Protein AF-A0A250FRT4-F1 (afdb_monomer_lite)

Radius of gyration: 20.53 Å; chains: 1; bounding box: 53×27×44 Å

Structure (mmCIF, N/CA/C/O backbone):
data_AF-A0A250FRT4-F1
#
_entry.id   AF-A0A250FRT4-F1
#
loop_
_atom_site.group_PDB
_atom_site.id
_atom_site.type_symbol
_atom_site.label_atom_id
_atom_site.label_alt_id
_atom_site.label_comp_id
_atom_site.label_asym_id
_atom_site.label_entity_id
_atom_site.label_seq_id
_atom_site.pdbx_PDB_ins_code
_atom_site.Cartn_x
_atom_site.Cartn_y
_atom_site.Cartn_z
_atom_site.occupancy
_atom_site.B_iso_or_equiv
_atom_site.auth_seq_id
_atom_site.auth_comp_id
_atom_site.auth_asym_id
_atom_site.auth_atom_id
_atom_site.pdbx_PDB_model_num
ATOM 1 N N . MET A 1 1 ? -24.137 -3.137 3.868 1.00 82.31 1 MET A N 1
ATOM 2 C CA . MET A 1 1 ? -23.029 -3.830 3.170 1.00 82.31 1 MET A CA 1
ATOM 3 C C . MET A 1 1 ? -22.281 -4.765 4.104 1.00 82.31 1 MET A C 1
ATOM 5 O O . MET A 1 1 ? -22.212 -5.935 3.784 1.00 82.31 1 MET A O 1
ATOM 9 N N . GLU A 1 2 ? -21.748 -4.298 5.236 1.00 85.19 2 GLU A N 1
ATOM 10 C CA . GLU A 1 2 ? -21.079 -5.195 6.199 1.00 85.19 2 GLU A CA 1
ATOM 11 C C . GLU A 1 2 ? -22.023 -6.271 6.741 1.00 85.19 2 GLU A C 1
ATOM 13 O O . GLU A 1 2 ? -21.694 -7.446 6.657 1.00 85.19 2 GLU A O 1
ATOM 18 N N . ASP A 1 3 ? -23.223 -5.867 7.166 1.00 88.50 3 ASP A N 1
ATOM 19 C CA . ASP A 1 3 ? -24.262 -6.781 7.657 1.00 88.50 3 ASP A CA 1
ATOM 20 C C . ASP A 1 3 ? -24.632 -7.829 6.577 1.00 88.50 3 ASP A C 1
ATOM 22 O O . ASP A 1 3 ? -24.592 -9.029 6.817 1.00 88.50 3 ASP A O 1
ATOM 26 N N . TYR A 1 4 ? -24.802 -7.388 5.322 1.00 93.06 4 TYR A N 1
ATOM 27 C CA . TYR A 1 4 ? -25.028 -8.271 4.168 1.00 93.06 4 TYR A CA 1
ATOM 28 C C . TYR A 1 4 ? -23.893 -9.285 3.935 1.00 93.06 4 TYR A C 1
ATOM 30 O O . TYR A 1 4 ? -24.162 -10.441 3.616 1.00 93.06 4 TYR A O 1
ATOM 38 N N . LEU A 1 5 ? -22.626 -8.868 4.056 1.00 92.56 5 LEU A N 1
ATOM 39 C CA . LEU A 1 5 ? -21.469 -9.752 3.868 1.00 92.56 5 LEU A CA 1
ATOM 40 C C . LEU A 1 5 ? -21.350 -10.782 4.991 1.00 92.56 5 LEU A C 1
ATOM 42 O O . LEU A 1 5 ? -20.964 -11.922 4.731 1.00 92.56 5 LEU A O 1
ATOM 46 N N . LEU A 1 6 ? -21.698 -10.390 6.212 1.00 92.31 6 LEU A N 1
ATOM 47 C CA . LEU A 1 6 ? -21.704 -11.296 7.348 1.00 92.31 6 LEU A CA 1
ATOM 48 C C . LEU A 1 6 ? -22.799 -12.358 7.184 1.00 92.31 6 LEU A C 1
ATOM 50 O O . LEU A 1 6 ? -22.517 -13.545 7.321 1.00 92.31 6 LEU A O 1
ATOM 54 N N . GLU A 1 7 ? -24.008 -11.939 6.815 1.00 93.56 7 GLU A N 1
ATOM 55 C CA . GLU A 1 7 ? -25.172 -12.822 6.677 1.00 93.56 7 GLU A CA 1
ATOM 56 C C . GLU A 1 7 ? -25.083 -13.751 5.460 1.00 93.56 7 GLU A C 1
ATOM 58 O O . GLU A 1 7 ? -25.366 -14.938 5.570 1.00 93.56 7 GLU A O 1
ATOM 63 N N . ASN A 1 8 ? -24.664 -13.237 4.299 1.00 95.19 8 ASN A N 1
ATOM 64 C CA . ASN A 1 8 ? -24.735 -13.989 3.038 1.00 95.19 8 ASN A CA 1
ATOM 65 C C . ASN A 1 8 ? -23.416 -14.655 2.645 1.00 95.19 8 ASN A C 1
ATOM 67 O O . ASN A 1 8 ? -23.403 -15.534 1.785 1.00 95.19 8 ASN A O 1
ATOM 71 N N . LYS A 1 9 ? -22.288 -14.196 3.199 1.00 92.50 9 LYS A N 1
ATOM 72 C CA . LYS A 1 9 ? -20.952 -14.689 2.825 1.00 92.50 9 LYS A CA 1
ATOM 73 C C . LYS A 1 9 ? -20.110 -15.132 4.017 1.00 92.50 9 LYS A C 1
ATOM 75 O O . LYS A 1 9 ? -18.978 -15.551 3.802 1.00 92.50 9 LYS A O 1
ATOM 80 N N . S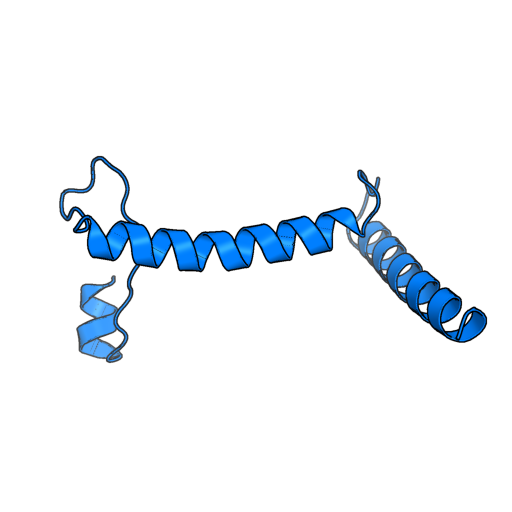ER A 1 10 ? -20.618 -15.011 5.247 1.00 90.94 10 SER A N 1
ATOM 81 C CA . SER A 1 10 ? -19.859 -15.288 6.476 1.00 90.94 10 SER A CA 1
ATOM 82 C C . SER A 1 10 ? -18.532 -14.517 6.546 1.00 90.94 10 SER A C 1
ATOM 84 O O . SER A 1 10 ? -17.557 -14.978 7.137 1.00 90.94 10 SER A O 1
ATOM 86 N N . VAL A 1 11 ? -18.482 -13.327 5.933 1.00 92.19 11 VAL A N 1
ATOM 87 C CA . VAL A 1 11 ? -17.294 -12.464 5.902 1.00 92.19 11 VAL A CA 1
ATOM 88 C C . VAL A 1 11 ? -17.488 -11.306 6.871 1.00 92.19 11 VAL A C 1
ATOM 90 O O . VAL A 1 11 ? -18.304 -10.413 6.645 1.00 92.19 11 VAL A O 1
ATOM 93 N N . GLU A 1 12 ? -16.683 -11.284 7.933 1.00 89.38 12 GLU A N 1
ATOM 94 C CA . GLU A 1 12 ? -16.685 -10.193 8.907 1.00 89.38 12 GLU A CA 1
ATOM 95 C C . GLU A 1 12 ? -15.778 -9.039 8.441 1.00 89.38 12 GLU A C 1
ATOM 97 O O . GLU A 1 12 ? -14.548 -9.085 8.546 1.00 89.38 12 GLU A O 1
ATOM 102 N N . LEU A 1 13 ? -16.383 -7.969 7.917 1.00 87.88 13 LEU A N 1
ATOM 103 C CA . LEU A 1 13 ? -15.645 -6.812 7.409 1.00 87.88 13 LEU A CA 1
ATOM 104 C C . LEU A 1 13 ? -15.319 -5.809 8.533 1.00 87.88 13 LEU A C 1
ATOM 106 O O . LEU A 1 13 ? -16.178 -5.060 8.991 1.00 87.88 13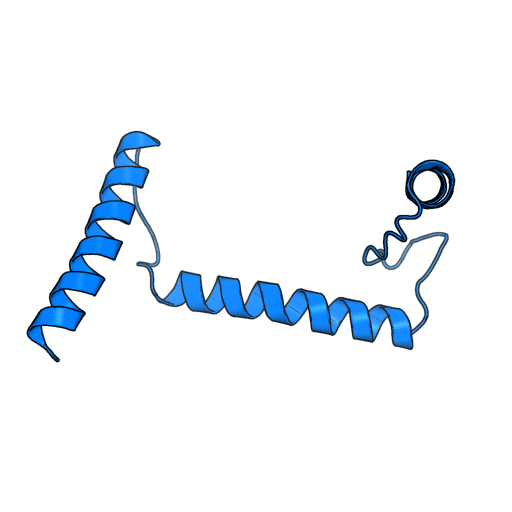 LEU A O 1
ATOM 110 N N . LYS A 1 14 ? -14.047 -5.732 8.943 1.00 87.38 14 LYS A N 1
ATOM 111 C CA . LYS A 1 14 ? -13.582 -4.843 10.031 1.00 87.38 14 LYS A CA 1
ATOM 112 C C . LYS A 1 14 ? -12.929 -3.556 9.523 1.00 87.38 14 LYS A C 1
ATOM 114 O O . LYS A 1 14 ? -11.757 -3.296 9.791 1.00 87.38 14 LYS A O 1
ATOM 119 N N . THR A 1 15 ? -13.689 -2.714 8.823 1.00 87.44 15 THR A N 1
ATOM 120 C CA . THR A 1 15 ? -13.173 -1.429 8.307 1.00 87.44 15 THR A CA 1
ATOM 121 C C . THR A 1 15 ? -12.892 -0.413 9.418 1.00 87.44 15 THR A C 1
ATOM 123 O O . THR A 1 15 ? -13.599 -0.366 10.425 1.00 87.44 15 THR A O 1
ATOM 126 N N . GLN A 1 16 ? -11.860 0.423 9.251 1.00 88.19 16 GLN A N 1
ATOM 127 C CA . GLN A 1 16 ? -11.575 1.523 10.181 1.00 88.19 16 GLN A CA 1
ATOM 128 C C . GLN A 1 16 ? -12.674 2.583 10.100 1.00 88.19 16 GLN A C 1
ATOM 130 O O . GLN A 1 16 ? -12.982 3.094 9.020 1.00 88.19 16 GLN A O 1
ATOM 135 N N . ARG A 1 17 ? -13.245 2.951 11.249 1.00 89.00 17 ARG A N 1
ATOM 136 C CA . ARG A 1 17 ? -14.321 3.945 11.310 1.00 89.00 17 ARG A CA 1
ATOM 137 C C . ARG A 1 17 ? -13.793 5.375 11.407 1.00 89.00 17 ARG A C 1
ATOM 139 O O . ARG A 1 17 ? -12.751 5.639 12.005 1.00 89.00 17 ARG A O 1
ATOM 146 N N . LYS A 1 18 ? -14.552 6.323 10.844 1.00 88.31 18 LYS A N 1
ATOM 147 C CA . LYS A 1 18 ? -14.334 7.765 11.047 1.00 88.31 18 LYS A CA 1
ATOM 148 C C . LYS A 1 18 ? -14.788 8.180 12.449 1.00 88.31 18 LYS A C 1
ATOM 150 O O . LYS A 1 18 ? -15.676 7.560 13.029 1.00 88.31 18 LYS A O 1
ATOM 155 N N . LYS A 1 19 ? -14.218 9.274 12.964 1.00 85.88 19 LYS A N 1
ATOM 156 C CA . LYS A 1 19 ? -14.496 9.797 14.315 1.00 85.88 19 LYS A CA 1
ATOM 157 C C . LYS A 1 19 ? -15.983 10.101 14.563 1.00 85.88 19 LYS A C 1
ATOM 159 O O . LYS A 1 19 ? -16.446 9.954 15.683 1.00 85.88 19 LYS A O 1
ATOM 164 N N . ASN A 1 20 ? -16.724 10.494 13.529 1.00 90.56 20 ASN A N 1
ATOM 165 C CA . ASN A 1 20 ? -18.151 10.827 13.581 1.00 90.56 20 ASN A CA 1
ATOM 166 C C . ASN A 1 20 ? -19.082 9.651 13.215 1.00 90.56 20 ASN A C 1
ATOM 168 O O . ASN A 1 20 ? -20.253 9.864 12.907 1.00 90.56 20 ASN A O 1
ATOM 172 N N . SER A 1 21 ? -18.574 8.415 13.192 1.00 89.44 21 SER A N 1
ATOM 173 C CA . SER A 1 21 ? -19.390 7.233 12.900 1.00 89.44 21 SER A CA 1
ATOM 174 C C . SER A 1 21 ? -20.452 7.012 13.981 1.00 89.44 21 SER A C 1
ATOM 176 O O . SER A 1 21 ? -20.135 7.010 15.168 1.00 89.44 21 SER A O 1
ATOM 178 N N . LYS A 1 22 ? -21.692 6.715 13.566 1.00 90.62 22 LYS A N 1
ATOM 179 C CA . LYS A 1 22 ? -22.775 6.271 14.468 1.00 90.62 22 LYS A CA 1
ATOM 180 C C . LYS A 1 22 ? -22.494 4.905 15.115 1.00 90.62 22 LYS A C 1
ATOM 182 O O . LYS A 1 22 ? -23.109 4.564 16.115 1.00 90.62 22 LYS A O 1
ATOM 187 N N . ARG A 1 23 ? -21.570 4.126 14.540 1.00 87.88 23 ARG A N 1
ATOM 188 C CA . ARG A 1 23 ? -21.071 2.841 15.057 1.00 87.88 23 ARG A CA 1
ATOM 189 C C . ARG A 1 23 ? -19.569 3.000 15.350 1.00 87.88 23 ARG A C 1
ATOM 191 O O . ARG A 1 23 ? -18.763 2.708 14.457 1.00 87.88 23 ARG A O 1
ATOM 198 N N . PRO A 1 24 ? -19.181 3.598 16.493 1.00 88.19 24 PRO A N 1
ATOM 199 C CA . PRO A 1 24 ? -17.781 3.859 16.812 1.00 88.19 24 PRO A CA 1
ATOM 200 C C . PRO A 1 24 ? -17.044 2.569 17.184 1.00 88.19 24 PRO A C 1
ATOM 202 O O . PRO A 1 24 ? -17.607 1.669 17.801 1.00 88.19 24 PRO A O 1
ATOM 205 N N . ASP A 1 25 ? -15.764 2.501 16.826 1.00 89.75 25 ASP A N 1
ATOM 206 C CA . ASP A 1 25 ? -14.892 1.404 17.242 1.00 89.75 25 ASP A CA 1
ATOM 207 C C . ASP A 1 25 ? -14.484 1.557 18.711 1.00 89.75 25 ASP A C 1
ATOM 209 O O . ASP A 1 25 ? -14.255 2.670 19.201 1.00 89.75 25 ASP A O 1
ATOM 213 N N . SER A 1 26 ? -14.291 0.432 19.403 1.00 91.12 26 SER A N 1
ATOM 214 C CA . SER A 1 26 ? -13.638 0.462 20.713 1.00 91.12 26 SER A CA 1
ATOM 215 C C . SER A 1 26 ? -12.166 0.879 20.585 1.00 91.12 26 SER A C 1
ATOM 217 O O . SER A 1 26 ? -11.531 0.700 19.542 1.00 91.12 26 SER A O 1
ATOM 219 N N . LYS A 1 27 ? -11.569 1.383 21.676 1.00 90.12 27 LYS A N 1
ATOM 220 C CA . LYS A 1 27 ? -10.142 1.771 21.698 1.00 90.12 27 LYS A CA 1
ATOM 221 C C . LYS A 1 27 ? -9.208 0.621 21.295 1.00 90.12 27 LYS A C 1
ATOM 223 O O . LYS A 1 27 ? -8.172 0.862 20.686 1.00 90.12 27 LYS A O 1
ATOM 228 N N . LYS A 1 28 ? -9.555 -0.625 21.637 1.00 92.00 28 LYS A N 1
ATOM 229 C CA . LYS A 1 28 ? -8.757 -1.808 21.280 1.00 92.00 28 LYS A CA 1
ATOM 230 C C . LYS A 1 28 ? -8.876 -2.127 19.789 1.00 92.00 28 LYS A C 1
ATOM 232 O O . LYS A 1 28 ? -7.859 -2.339 19.137 1.00 92.00 28 LYS A O 1
ATOM 237 N N . GLN A 1 29 ? -10.095 -2.099 19.251 1.00 91.31 29 GLN A N 1
ATOM 238 C CA . GLN A 1 29 ? -10.348 -2.349 17.829 1.00 91.31 29 GLN A CA 1
ATOM 239 C C . GLN A 1 29 ? -9.674 -1.298 16.943 1.00 91.31 29 GLN A C 1
ATOM 241 O O . GLN A 1 29 ? -9.032 -1.652 15.957 1.00 91.31 29 GLN A O 1
ATOM 246 N N . SER A 1 30 ? -9.763 -0.016 17.308 1.00 91.81 30 SER A N 1
ATOM 247 C CA . SER A 1 30 ? -9.151 1.062 16.525 1.00 91.81 30 SER A CA 1
ATOM 248 C C . SER A 1 30 ? -7.623 0.988 16.511 1.00 91.81 30 SER A C 1
ATOM 250 O O . SER A 1 30 ? -7.023 1.255 15.471 1.00 91.81 30 SER A O 1
ATOM 252 N N . ARG A 1 31 ? -6.994 0.575 17.622 1.00 92.94 31 ARG A N 1
ATOM 253 C CA . ARG A 1 31 ? -5.546 0.303 17.690 1.00 92.94 31 ARG A CA 1
ATOM 254 C C . ARG A 1 31 ? -5.147 -0.859 16.784 1.00 92.94 31 ARG A C 1
ATOM 256 O O . ARG A 1 31 ? -4.288 -0.681 15.934 1.00 92.94 31 ARG A O 1
ATOM 263 N N . GLN A 1 32 ? -5.829 -1.999 16.890 1.00 93.62 32 GLN A N 1
ATOM 264 C CA . GLN A 1 32 ? -5.539 -3.174 16.056 1.00 93.62 32 GLN A CA 1
ATOM 265 C C . GLN A 1 32 ? -5.643 -2.859 14.557 1.00 93.62 32 GLN A C 1
ATOM 267 O O . GLN A 1 32 ? -4.751 -3.193 13.780 1.00 93.62 32 GLN A O 1
ATOM 272 N N . LYS A 1 33 ? -6.711 -2.170 14.145 1.00 92.94 33 LYS A N 1
ATOM 273 C CA . LYS A 1 33 ? -6.899 -1.745 12.752 1.00 92.94 33 LYS A CA 1
ATOM 274 C C . LYS A 1 33 ? -5.825 -0.748 12.301 1.00 92.94 33 LYS A C 1
ATOM 276 O O . LYS A 1 33 ? -5.372 -0.819 11.159 1.00 92.94 33 LYS A O 1
ATOM 281 N N . LEU A 1 34 ? -5.401 0.163 13.182 1.00 93.12 34 LEU A N 1
ATOM 282 C CA . LEU A 1 34 ? -4.320 1.107 12.900 1.00 93.12 34 LEU A CA 1
ATOM 283 C C . LEU A 1 34 ? -2.986 0.388 12.683 1.00 93.12 34 LEU A C 1
ATOM 285 O O . LEU A 1 34 ? -2.296 0.700 11.716 1.00 93.12 34 LEU A O 1
ATOM 289 N N . ASP A 1 35 ? -2.642 -0.573 13.537 1.00 93.88 35 ASP A N 1
ATOM 290 C CA . ASP A 1 35 ? -1.390 -1.329 13.431 1.00 93.88 35 ASP A CA 1
ATOM 291 C 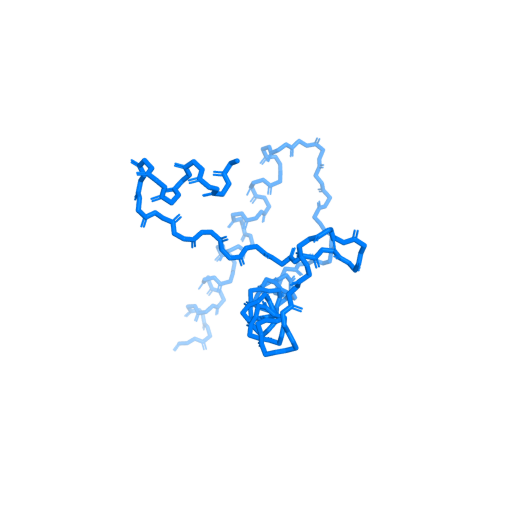C . ASP A 1 35 ? -1.345 -2.142 12.129 1.00 93.88 35 ASP A C 1
ATOM 293 O O . ASP A 1 35 ? -0.351 -2.105 11.398 1.00 93.88 35 ASP A O 1
ATOM 297 N N . MET A 1 36 ? -2.464 -2.780 11.767 1.00 92.56 36 MET A N 1
ATOM 298 C CA . MET A 1 36 ? -2.604 -3.494 10.494 1.00 92.56 36 MET A CA 1
ATOM 299 C C . MET A 1 36 ? -2.444 -2.568 9.281 1.00 92.56 36 MET A C 1
ATOM 301 O O . MET A 1 36 ? -1.718 -2.899 8.342 1.00 92.56 36 MET A O 1
ATOM 305 N N . ARG A 1 37 ? -3.081 -1.387 9.297 1.00 93.06 37 ARG A N 1
ATOM 306 C CA . ARG A 1 37 ? -2.969 -0.395 8.215 1.00 93.06 37 ARG A CA 1
ATOM 307 C C . ARG A 1 37 ? -1.547 0.150 8.090 1.00 93.06 37 ARG A C 1
ATOM 309 O O . ARG A 1 37 ? -1.018 0.203 6.982 1.00 93.06 37 ARG A O 1
ATOM 316 N N . LYS A 1 38 ? -0.924 0.517 9.216 1.00 95.62 38 LYS A N 1
ATOM 317 C CA . LYS A 1 38 ? 0.443 1.054 9.251 1.00 95.62 38 LYS A CA 1
ATOM 318 C C . LYS A 1 38 ? 1.435 0.103 8.602 1.00 95.62 38 LYS A C 1
ATOM 320 O O . LYS A 1 38 ? 2.297 0.561 7.867 1.00 95.62 38 LYS A O 1
ATOM 325 N N . ARG A 1 39 ? 1.296 -1.208 8.816 1.00 94.94 39 ARG A N 1
ATOM 326 C CA . ARG A 1 39 ? 2.174 -2.202 8.184 1.00 94.94 39 ARG A CA 1
ATOM 327 C C . ARG A 1 39 ? 2.149 -2.113 6.656 1.00 94.94 39 ARG A C 1
ATOM 329 O O . ARG A 1 39 ? 3.205 -2.115 6.033 1.00 94.94 39 ARG A O 1
ATOM 336 N N . VAL A 1 40 ? 0.959 -2.007 6.064 1.00 95.00 40 VAL A N 1
ATOM 337 C CA . VAL A 1 40 ? 0.792 -1.874 4.607 1.00 95.00 40 VAL A CA 1
ATOM 338 C C . VAL A 1 40 ? 1.337 -0.532 4.117 1.00 95.00 40 VAL A C 1
ATOM 340 O O . VAL A 1 40 ? 2.076 -0.491 3.138 1.00 95.00 40 VAL A O 1
ATOM 343 N N . GLU A 1 41 ? 1.026 0.562 4.813 1.00 95.62 41 GLU A N 1
ATOM 344 C CA . GLU A 1 41 ? 1.498 1.902 4.440 1.00 95.62 41 GLU A CA 1
ATOM 345 C C . GLU A 1 41 ? 3.021 2.037 4.522 1.00 95.62 41 GLU A C 1
ATOM 347 O O . GLU A 1 41 ? 3.626 2.620 3.624 1.00 95.62 41 GLU A O 1
ATOM 352 N N . VAL A 1 42 ? 3.645 1.477 5.562 1.00 96.81 42 VAL A N 1
ATOM 353 C CA . VAL A 1 42 ? 5.105 1.459 5.724 1.00 96.81 42 VAL A CA 1
ATOM 354 C C . VAL A 1 42 ? 5.745 0.630 4.617 1.00 96.81 42 VAL A C 1
ATOM 356 O O . VAL A 1 42 ? 6.635 1.137 3.947 1.00 96.81 42 VAL A O 1
ATOM 359 N N . ALA A 1 43 ? 5.235 -0.575 4.340 1.00 95.75 43 ALA A N 1
ATOM 360 C CA . ALA A 1 43 ? 5.756 -1.405 3.255 1.00 95.75 43 ALA A CA 1
ATOM 361 C C . ALA A 1 43 ? 5.669 -0.699 1.890 1.00 95.75 43 ALA A C 1
ATOM 363 O O . ALA A 1 43 ? 6.642 -0.678 1.142 1.00 95.75 43 ALA A O 1
ATOM 364 N N . ILE A 1 44 ? 4.536 -0.058 1.576 1.00 93.00 44 ILE A N 1
ATOM 365 C CA . ILE A 1 44 ? 4.379 0.719 0.335 1.00 93.00 44 ILE A CA 1
ATOM 366 C C . ILE A 1 44 ? 5.311 1.936 0.322 1.00 93.00 44 ILE A C 1
ATOM 368 O O . ILE A 1 44 ? 5.877 2.264 -0.719 1.00 93.00 44 ILE A O 1
ATOM 372 N N . SER A 1 45 ? 5.483 2.610 1.460 1.00 94.19 45 SER A N 1
ATOM 373 C CA . SER A 1 45 ? 6.408 3.738 1.596 1.00 94.19 45 SER A CA 1
ATOM 374 C C . SER A 1 45 ? 7.851 3.310 1.335 1.00 94.19 45 SER A C 1
ATOM 376 O O . SER A 1 45 ? 8.562 3.982 0.591 1.00 94.19 45 SER A O 1
ATOM 378 N N . ASP A 1 46 ? 8.270 2.169 1.878 1.00 93.62 46 ASP A N 1
ATOM 379 C CA . ASP A 1 46 ? 9.613 1.631 1.678 1.00 93.62 46 ASP A CA 1
ATOM 380 C C . ASP A 1 46 ? 9.827 1.178 0.232 1.00 93.62 46 ASP A C 1
ATOM 382 O O . ASP A 1 46 ? 10.836 1.547 -0.365 1.00 93.62 46 ASP A O 1
ATOM 386 N N . ILE A 1 47 ? 8.838 0.519 -0.384 1.00 89.19 47 ILE A N 1
ATOM 387 C CA . ILE A 1 47 ? 8.848 0.228 -1.827 1.00 89.19 47 ILE A CA 1
ATOM 388 C C . ILE A 1 47 ? 9.001 1.531 -2.621 1.00 89.19 47 ILE A C 1
ATOM 390 O O . ILE A 1 47 ? 9.855 1.625 -3.498 1.00 89.19 47 ILE A O 1
ATOM 394 N N . LYS A 1 48 ? 8.225 2.571 -2.295 1.00 88.44 48 LYS A N 1
ATOM 395 C CA . LYS A 1 48 ? 8.285 3.869 -2.980 1.00 88.44 48 LYS A CA 1
ATOM 396 C C . LYS A 1 48 ? 9.659 4.533 -2.856 1.00 88.44 48 LYS A C 1
ATOM 398 O O . LYS A 1 48 ? 10.087 5.156 -3.821 1.00 88.44 48 LYS A O 1
ATOM 403 N N . LYS A 1 49 ? 10.344 4.406 -1.713 1.00 88.69 49 LYS A N 1
ATOM 404 C CA . LYS A 1 49 ? 11.704 4.948 -1.516 1.00 88.69 49 LYS A CA 1
ATOM 405 C C . LYS A 1 49 ? 12.741 4.299 -2.427 1.00 88.69 49 LYS A C 1
ATOM 407 O O . LYS A 1 49 ? 13.766 4.921 -2.681 1.00 88.69 49 LYS A O 1
ATOM 412 N N . MET A 1 50 ? 12.496 3.075 -2.899 1.00 85.38 50 MET A N 1
ATOM 413 C CA . MET A 1 50 ? 13.390 2.428 -3.857 1.00 85.38 50 MET A CA 1
ATOM 414 C C . MET A 1 50 ? 13.328 3.148 -5.211 1.00 85.38 50 MET A C 1
ATOM 416 O O . MET A 1 50 ? 14.360 3.370 -5.833 1.00 85.38 50 MET A O 1
ATOM 420 N N . PHE A 1 51 ? 12.148 3.600 -5.641 1.00 81.75 51 PHE A N 1
ATOM 421 C CA . PHE A 1 51 ? 11.973 4.274 -6.929 1.00 81.75 51 PHE A CA 1
ATOM 422 C C . PHE A 1 51 ? 12.417 5.751 -6.913 1.00 81.75 51 PHE A C 1
ATOM 424 O O . PHE A 1 51 ? 12.366 6.417 -5.875 1.00 81.75 51 PHE A O 1
ATOM 431 N N . PRO A 1 52 ? 12.780 6.319 -8.081 1.00 82.56 52 PRO A N 1
ATOM 432 C CA . PRO A 1 52 ? 12.968 7.759 -8.236 1.00 82.56 52 PRO A CA 1
ATOM 433 C C . PRO A 1 52 ? 11.728 8.551 -7.792 1.00 82.56 52 PRO A C 1
ATOM 435 O O . PRO A 1 52 ? 10.591 8.120 -7.992 1.00 82.56 52 PRO A O 1
ATOM 438 N N . ARG A 1 53 ? 11.937 9.751 -7.229 1.00 80.75 53 ARG A N 1
ATOM 439 C CA . ARG A 1 53 ? 10.863 10.587 -6.653 1.00 80.75 53 ARG A CA 1
ATOM 440 C C . ARG A 1 53 ? 9.755 10.933 -7.655 1.00 80.75 53 ARG A C 1
ATOM 442 O O . ARG A 1 53 ? 8.598 11.060 -7.256 1.00 80.75 53 ARG A O 1
ATOM 449 N N . THR A 1 54 ? 10.107 11.087 -8.929 1.00 81.19 54 THR A N 1
ATOM 450 C CA . THR A 1 54 ? 9.175 11.342 -10.030 1.00 81.19 54 THR A CA 1
ATOM 451 C C . THR A 1 54 ? 9.540 10.488 -11.240 1.00 81.19 54 THR A C 1
ATOM 453 O O . THR A 1 54 ? 10.697 10.410 -11.645 1.00 81.19 54 THR A O 1
ATOM 456 N N . ILE A 1 55 ? 8.530 9.861 -11.846 1.00 83.94 55 ILE A N 1
ATOM 457 C CA . ILE A 1 55 ? 8.642 9.212 -13.155 1.00 83.94 55 ILE A CA 1
ATOM 458 C C . ILE A 1 55 ? 7.800 10.050 -14.110 1.00 83.94 55 ILE A C 1
ATOM 460 O O . ILE A 1 55 ? 6.581 9.910 -14.171 1.00 83.94 55 ILE A O 1
ATOM 464 N N . HIS A 1 56 ? 8.444 10.978 -14.814 1.00 82.75 56 HIS A N 1
ATOM 465 C CA . HIS A 1 56 ? 7.756 11.830 -15.781 1.00 82.75 56 HIS A CA 1
ATOM 466 C C . HIS A 1 56 ? 7.349 10.992 -16.985 1.00 82.75 56 HIS A C 1
ATOM 468 O O . HIS A 1 56 ? 8.214 10.516 -17.716 1.00 82.75 56 HIS A O 1
ATOM 474 N N . SER A 1 57 ? 6.053 10.792 -17.191 1.00 84.31 57 SER A N 1
ATOM 475 C CA . SER A 1 57 ? 5.538 10.023 -18.316 1.00 84.31 57 SER A CA 1
ATOM 476 C C . SER A 1 57 ? 4.271 10.656 -18.865 1.00 84.31 57 SER A C 1
ATOM 478 O O . SER A 1 57 ? 3.391 11.026 -18.092 1.00 84.31 57 SER A O 1
ATOM 480 N N . VAL A 1 58 ? 4.192 10.784 -20.189 1.00 78.56 58 VAL A N 1
ATOM 481 C CA . VAL A 1 58 ? 3.049 11.399 -20.880 1.00 78.56 58 VAL A CA 1
ATOM 482 C C . VAL A 1 58 ? 1.958 10.359 -21.146 1.00 78.56 58 VAL A C 1
ATOM 484 O O . VAL A 1 58 ? 0.775 10.681 -21.103 1.00 78.56 58 VAL A O 1
ATOM 487 N N . THR A 1 59 ? 2.340 9.091 -21.346 1.00 89.19 59 THR A N 1
ATOM 488 C CA . THR A 1 59 ? 1.405 7.975 -21.545 1.00 89.19 59 THR A CA 1
ATOM 489 C C . THR A 1 59 ? 1.640 6.833 -20.549 1.00 89.19 59 THR A C 1
ATOM 491 O O . THR A 1 59 ? 2.705 6.718 -19.933 1.00 89.19 59 THR A O 1
ATOM 494 N N . LEU A 1 60 ? 0.640 5.952 -20.395 1.00 89.56 60 LEU A N 1
ATOM 495 C CA . LEU A 1 60 ? 0.747 4.745 -19.564 1.00 89.56 60 LEU A CA 1
ATOM 496 C C . LEU A 1 60 ? 1.840 3.798 -20.083 1.00 89.56 60 LEU A C 1
ATOM 498 O O . LEU A 1 60 ? 2.575 3.216 -19.292 1.00 89.56 60 LEU A O 1
ATOM 502 N N . LYS A 1 61 ? 1.968 3.661 -21.408 1.00 90.38 61 LYS A N 1
ATOM 503 C CA . LYS A 1 61 ? 2.988 2.804 -22.032 1.00 90.38 61 LYS A CA 1
ATOM 504 C C . LYS A 1 61 ? 4.395 3.293 -21.689 1.00 90.38 61 LYS A C 1
ATOM 506 O O . LYS A 1 61 ? 5.225 2.499 -21.253 1.00 90.38 61 LYS A O 1
ATOM 511 N N . ASP A 1 62 ? 4.612 4.604 -21.783 1.00 86.19 62 ASP A N 1
ATOM 512 C CA . ASP A 1 62 ? 5.881 5.250 -21.428 1.00 86.19 62 ASP A CA 1
ATOM 513 C C . ASP A 1 62 ? 6.198 5.129 -19.926 1.00 86.19 62 ASP A C 1
ATOM 515 O O . ASP A 1 62 ? 7.361 5.107 -19.522 1.00 86.19 62 ASP A O 1
ATOM 519 N N . PHE A 1 63 ? 5.171 5.009 -19.080 1.00 89.44 63 PHE A N 1
ATOM 520 C CA . PHE A 1 63 ? 5.355 4.787 -17.650 1.00 89.44 63 PHE A CA 1
ATOM 521 C C . PHE A 1 63 ? 5.786 3.343 -17.392 1.00 89.44 63 PHE A C 1
ATOM 523 O O . PHE A 1 63 ? 6.762 3.107 -16.679 1.00 89.44 63 PHE A O 1
ATOM 530 N N . LEU A 1 64 ? 5.096 2.385 -18.018 1.00 91.44 64 LEU A N 1
ATOM 531 C CA . LEU A 1 64 ? 5.388 0.961 -17.876 1.00 91.44 64 LEU A CA 1
ATOM 532 C C . LEU A 1 64 ? 6.816 0.637 -18.318 1.00 91.44 64 LEU A C 1
ATOM 534 O O . LEU A 1 64 ? 7.538 -0.001 -17.559 1.00 91.44 64 LEU A O 1
ATOM 538 N N . ILE A 1 65 ? 7.268 1.143 -19.471 1.00 92.06 65 ILE A N 1
ATOM 539 C CA . ILE A 1 65 ? 8.641 0.888 -19.941 1.00 92.06 65 ILE A CA 1
ATOM 540 C C . ILE A 1 65 ? 9.702 1.426 -18.970 1.00 92.06 65 ILE A C 1
ATOM 542 O O . ILE A 1 65 ? 10.695 0.745 -18.716 1.00 92.06 65 ILE A O 1
ATOM 546 N N . LYS A 1 66 ? 9.474 2.596 -18.356 1.00 89.56 66 LYS A N 1
ATOM 547 C CA . LYS A 1 66 ? 10.389 3.172 -17.354 1.00 89.56 66 LYS A CA 1
ATOM 548 C C . LYS A 1 66 ? 10.459 2.320 -16.092 1.00 89.56 66 LYS A C 1
ATOM 550 O O . LYS A 1 66 ? 11.549 2.084 -15.576 1.00 89.56 66 LYS A O 1
ATOM 555 N N . VAL A 1 67 ? 9.314 1.831 -15.615 1.00 89.56 67 VAL A N 1
ATOM 556 C CA . VAL A 1 67 ? 9.258 0.929 -14.455 1.00 89.56 67 VAL A CA 1
ATOM 557 C C . VAL A 1 67 ? 9.949 -0.398 -14.768 1.00 89.56 67 VAL A C 1
ATOM 559 O O . VAL A 1 67 ? 10.767 -0.858 -13.971 1.00 89.56 67 VAL A O 1
ATOM 562 N N . THR A 1 68 ? 9.686 -0.990 -15.934 1.00 92.62 68 THR A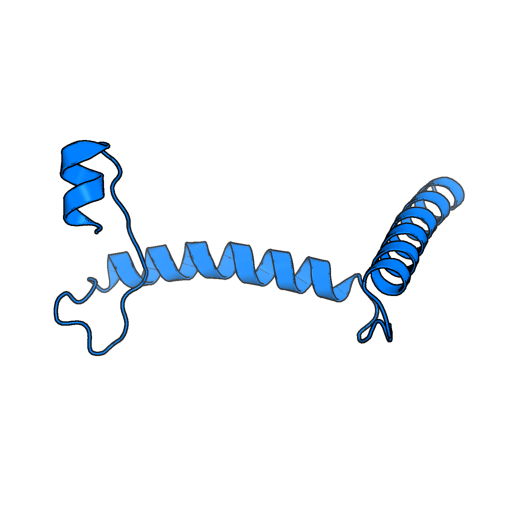 N 1
ATOM 563 C CA . THR A 1 68 ? 10.311 -2.253 -16.351 1.00 92.62 68 THR A CA 1
ATOM 564 C C . THR A 1 68 ? 11.828 -2.119 -16.475 1.00 92.62 68 THR A C 1
ATOM 566 O O . THR A 1 68 ? 12.547 -2.961 -15.938 1.00 92.62 68 THR A O 1
ATOM 569 N N . MET A 1 69 ? 12.334 -1.050 -17.103 1.00 90.94 69 MET A N 1
ATOM 570 C CA . MET A 1 69 ? 13.779 -0.802 -17.193 1.00 90.94 69 MET A CA 1
ATOM 571 C C . MET A 1 69 ? 14.422 -0.587 -15.824 1.00 90.94 69 MET A C 1
ATOM 573 O O . MET A 1 69 ? 15.517 -1.088 -15.582 1.00 90.94 69 MET A O 1
ATOM 577 N N . TYR A 1 70 ? 13.745 0.115 -14.914 1.00 89.50 70 TYR A N 1
ATOM 578 C CA . TYR A 1 70 ? 14.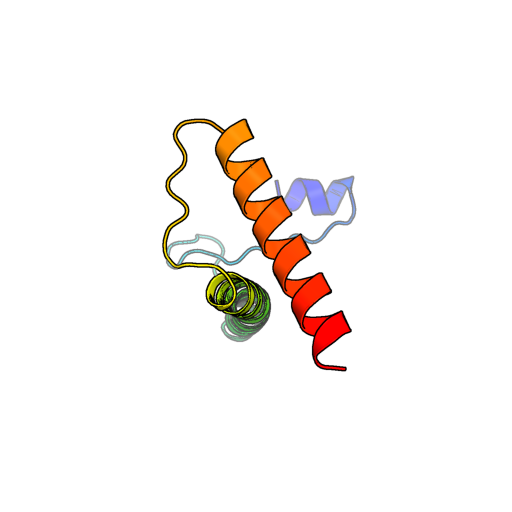244 0.3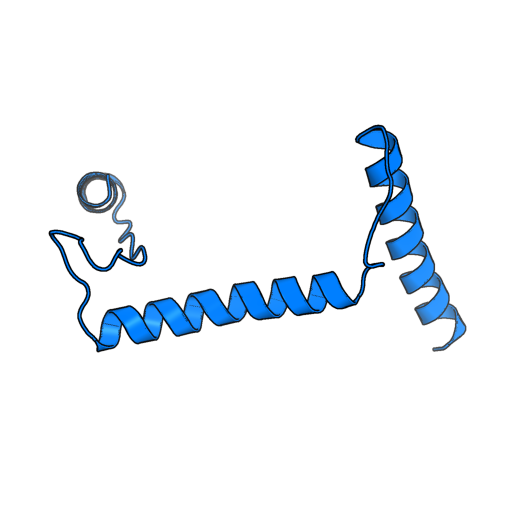13 -13.556 1.00 89.50 70 TYR A CA 1
ATOM 579 C C . TYR A 1 70 ? 14.381 -1.020 -12.800 1.00 89.50 70 TYR A C 1
ATOM 581 O O . TYR A 1 70 ? 15.438 -1.307 -12.237 1.00 89.50 70 TYR A O 1
ATOM 589 N N . ILE A 1 71 ? 13.349 -1.873 -12.843 1.00 91.25 71 ILE A N 1
ATOM 590 C CA . ILE A 1 71 ? 13.390 -3.207 -12.221 1.00 91.25 71 ILE A CA 1
ATOM 591 C C . ILE A 1 71 ? 14.499 -4.056 -12.850 1.00 91.25 71 ILE A C 1
ATOM 593 O O . ILE A 1 71 ? 15.258 -4.702 -12.130 1.00 91.25 71 ILE A O 1
ATOM 597 N N . PHE A 1 72 ? 14.624 -4.033 -14.178 1.00 93.56 72 PHE A N 1
ATOM 598 C CA . PHE A 1 72 ? 15.670 -4.763 -14.890 1.00 93.56 72 PHE A CA 1
ATOM 599 C C . PHE A 1 72 ? 17.077 -4.296 -14.488 1.00 93.56 72 PHE A C 1
ATOM 601 O O . PHE A 1 72 ? 17.931 -5.123 -14.179 1.00 93.56 72 PHE A O 1
ATOM 608 N N . GLY A 1 73 ? 17.297 -2.981 -14.398 1.00 92.12 73 GLY A N 1
ATOM 609 C CA . GLY A 1 73 ? 18.556 -2.399 -13.933 1.00 92.12 73 GLY A CA 1
ATOM 610 C C . GLY A 1 73 ? 18.917 -2.818 -12.507 1.00 92.12 73 GLY A C 1
ATOM 611 O O . GLY A 1 73 ? 20.070 -3.159 -12.253 1.00 92.12 73 GLY A O 1
ATOM 612 N N . LEU A 1 74 ? 17.939 -2.882 -11.593 1.00 89.94 74 LEU A N 1
ATOM 613 C CA . LEU A 1 74 ? 18.161 -3.408 -10.241 1.00 89.94 74 LEU A CA 1
ATOM 614 C C . LEU A 1 74 ? 18.601 -4.879 -10.251 1.00 89.94 74 LEU A C 1
ATOM 616 O O . LEU A 1 74 ? 19.489 -5.251 -9.483 1.00 89.94 74 LEU A O 1
ATOM 620 N N . GLN A 1 75 ? 18.004 -5.715 -11.107 1.00 93.31 75 GLN A N 1
ATOM 621 C CA . GLN A 1 75 ? 18.399 -7.123 -11.223 1.00 93.31 75 GLN A CA 1
ATOM 622 C C . GLN A 1 75 ? 19.805 -7.268 -11.810 1.00 93.31 75 GLN A C 1
ATOM 624 O O . GLN A 1 75 ? 20.606 -8.026 -11.271 1.00 93.31 75 GLN A O 1
ATOM 629 N N . LEU A 1 76 ? 20.136 -6.508 -12.858 1.00 93.94 76 LEU A N 1
ATOM 630 C CA . LEU A 1 76 ? 21.488 -6.493 -13.422 1.00 93.94 76 LEU A CA 1
ATOM 631 C C . LEU A 1 76 ? 22.525 -6.025 -12.401 1.00 93.94 76 LEU A C 1
ATOM 633 O O . LEU A 1 76 ? 23.550 -6.677 -12.235 1.00 93.94 76 LEU A O 1
ATOM 637 N N . PHE A 1 77 ? 22.248 -4.937 -11.678 1.00 92.69 77 PHE A N 1
ATOM 638 C CA . PHE A 1 77 ? 23.130 -4.444 -10.622 1.00 92.69 77 PHE A CA 1
ATOM 639 C C . PHE A 1 77 ? 23.353 -5.507 -9.544 1.00 92.69 77 PHE A C 1
ATOM 641 O O . PHE A 1 77 ? 24.482 -5.708 -9.105 1.00 92.69 77 PHE A O 1
ATOM 648 N N . LYS A 1 78 ? 22.295 -6.221 -9.147 1.00 92.19 78 LYS A N 1
ATOM 649 C CA . LYS A 1 78 ? 22.410 -7.335 -8.206 1.00 92.19 78 LYS A CA 1
ATOM 650 C C . LYS A 1 78 ? 23.295 -8.456 -8.753 1.00 92.19 78 LYS A C 1
ATOM 652 O O . LYS A 1 78 ? 24.105 -8.960 -7.998 1.00 92.19 78 LYS A O 1
ATOM 657 N N . ILE A 1 79 ? 23.154 -8.834 -10.024 1.00 94.94 79 ILE A N 1
ATOM 658 C CA . ILE A 1 79 ? 23.965 -9.895 -10.649 1.00 94.94 79 ILE A CA 1
ATOM 659 C C . ILE A 1 79 ? 25.439 -9.486 -10.763 1.00 94.94 79 ILE A C 1
ATOM 661 O O . ILE A 1 79 ? 26.311 -10.322 -10.589 1.00 94.94 79 ILE A O 1
ATOM 665 N N . ILE A 1 80 ? 25.726 -8.220 -11.068 1.00 94.69 80 ILE A N 1
ATOM 666 C CA . ILE A 1 80 ? 27.102 -7.738 -11.265 1.00 94.69 80 ILE A CA 1
ATOM 667 C C . ILE A 1 80 ? 27.859 -7.603 -9.935 1.00 94.69 80 ILE A C 1
ATOM 669 O O . ILE A 1 80 ? 29.067 -7.812 -9.900 1.00 94.69 80 ILE A O 1
ATOM 673 N N . ASN A 1 81 ? 27.172 -7.226 -8.852 1.00 88.25 81 ASN A N 1
ATOM 674 C CA . ASN A 1 81 ? 27.795 -6.952 -7.549 1.00 88.25 81 ASN A CA 1
ATOM 675 C C . ASN A 1 81 ? 27.715 -8.125 -6.556 1.00 88.25 81 ASN A C 1
ATOM 677 O O . ASN A 1 81 ? 27.973 -7.926 -5.367 1.00 88.25 81 ASN A O 1
ATOM 681 N N . ASN A 1 82 ? 27.316 -9.312 -7.009 1.00 67.94 82 ASN A N 1
ATOM 682 C CA . ASN A 1 82 ? 27.110 -10.502 -6.184 1.00 67.94 82 ASN A CA 1
ATOM 683 C C . ASN A 1 82 ? 27.859 -11.691 -6.774 1.00 67.94 82 ASN A C 1
ATOM 685 O O . ASN A 1 82 ? 28.324 -12.523 -5.969 1.00 67.94 82 ASN A O 1
#

Foldseek 3Di:
DQVCCCVPPVDRDLDADDPPDPDHDDPVSNVVNVVVVVVVVVVVVVVCVLDDPDDDDPDPVSSVVVVVVSVVVVVVVVVVVD

pLDDT: mean 89.93, std 4.57, range [67.94, 96.81]

Secondary structure (DSSP, 8-state):
-HHHHHHHH-----PPPPTT-SSPPPHHHHHHHHHHHHHHHHHHHHHHHHS-S----SSHHHHHHHHHHHHHHHHHHHHHT-

Organism: NCBI:txid1017

Sequence (82 aa):
MEDYLLENKSVELKTQRKKNSKRPDSKKQSRQKLDMRKRVEVAISDIKKMFPRTIHSVTLKDFLIKVTMYIFGLQLFKIINN